Protein AF-A0A7K0DTZ4-F1 (afdb_monomer_lite)

Sequence (165 aa):
MFANRARGAVLAMAVVAGALAGTTAVQAGNTVGRADPVAALPAASGTYDHRWQGHDRAMSLYYDGLGTITLYDGAVDSEQWNLTWVRDDDTSVLITLRDRTAITGNGLGGALGTGTYWRAGLVTAPDNQVTVLHFTRGTQAMSDPDAGYFWCAPDTYGNSALCGA

Foldseek 3Di:
DDDDDDDDDDDDDDDDDDDDDDDDDPDPDPPPDDPDDDFFWAFDDDDDQFWKAFDQKTKGHHPVQKIKIKGDDPDWWIWIFIWGWDDPDPFKIKIFTADTPDITDCHPVPPDDGGDIWIWGWTQDPQPRWIWIFTADDPDDNRDLPGGAIIDRCVPGRDDCRRPD

Structure (mmCIF, N/CA/C/O backbone):
data_AF-A0A7K0DTZ4-F1
#
_entry.id   AF-A0A7K0DTZ4-F1
#
loop_
_atom_site.group_PDB
_atom_site.id
_atom_site.type_symbol
_atom_site.label_atom_id
_atom_site.label_alt_id
_atom_site.label_comp_id
_atom_site.label_asym_id
_atom_site.label_entity_id
_atom_site.label_seq_id
_atom_site.pdbx_PDB_ins_code
_atom_site.Cartn_x
_atom_site.Cartn_y
_atom_site.Cartn_z
_atom_site.occupancy
_atom_site.B_iso_or_equiv
_atom_site.auth_seq_id
_atom_site.auth_comp_id
_atom_site.auth_asym_id
_atom_site.auth_atom_id
_atom_site.pdbx_PDB_model_num
ATOM 1 N N . MET A 1 1 ? 23.432 31.739 97.004 1.00 40.69 1 MET A N 1
ATOM 2 C CA . MET A 1 1 ? 24.700 32.115 96.343 1.00 40.69 1 MET A CA 1
ATOM 3 C C . MET A 1 1 ? 24.404 33.190 95.306 1.00 40.69 1 MET A C 1
ATOM 5 O O . MET A 1 1 ? 23.582 32.955 94.439 1.00 40.69 1 MET A O 1
ATOM 9 N N . PHE A 1 2 ? 25.010 34.359 95.522 1.00 38.75 2 PHE A N 1
ATOM 10 C CA . PHE A 1 2 ? 25.276 35.513 94.646 1.00 38.75 2 PHE A CA 1
ATOM 11 C C . PHE A 1 2 ? 24.230 36.028 93.636 1.00 38.75 2 PHE A C 1
ATOM 13 O O . PHE A 1 2 ? 23.955 35.437 92.599 1.00 38.75 2 PHE A O 1
ATOM 20 N N . ALA A 1 3 ? 23.765 37.245 93.934 1.00 36.03 3 ALA A N 1
ATOM 21 C CA . ALA A 1 3 ? 23.252 38.242 93.001 1.00 36.03 3 ALA A CA 1
ATOM 22 C C . ALA A 1 3 ? 24.368 38.787 92.085 1.00 36.03 3 ALA A C 1
ATOM 24 O O . ALA A 1 3 ? 25.505 38.871 92.539 1.00 36.03 3 ALA A O 1
ATOM 25 N N . ASN A 1 4 ? 24.044 39.282 90.880 1.00 37.16 4 ASN A N 1
ATOM 26 C CA . ASN A 1 4 ? 24.237 40.707 90.566 1.00 37.16 4 ASN A CA 1
ATOM 27 C C . ASN A 1 4 ? 23.740 41.144 89.179 1.00 37.16 4 ASN A C 1
ATOM 29 O O . ASN A 1 4 ? 23.695 40.388 88.216 1.00 37.16 4 ASN A O 1
ATOM 33 N N . ARG A 1 5 ? 23.377 42.428 89.153 1.00 37.62 5 ARG A N 1
ATOM 34 C CA . ARG A 1 5 ? 22.931 43.275 88.040 1.00 37.62 5 ARG A CA 1
ATOM 35 C C . ARG A 1 5 ? 24.073 43.671 87.087 1.00 37.62 5 ARG A C 1
ATOM 37 O O . ARG A 1 5 ? 25.225 43.637 87.500 1.00 37.62 5 ARG A O 1
ATOM 44 N N . ALA A 1 6 ? 23.674 44.247 85.939 1.00 41.12 6 ALA A N 1
ATOM 45 C CA . ALA A 1 6 ? 24.228 45.431 85.228 1.00 41.12 6 ALA A CA 1
ATOM 46 C C . ALA A 1 6 ? 24.458 45.142 83.728 1.00 41.12 6 ALA A C 1
ATOM 48 O O . ALA A 1 6 ? 25.150 44.198 83.381 1.00 41.12 6 ALA A O 1
ATOM 49 N N . ARG A 1 7 ? 23.695 45.773 82.819 1.00 46.03 7 ARG A N 1
ATOM 50 C CA . ARG A 1 7 ? 23.911 47.098 82.177 1.00 46.03 7 ARG A CA 1
ATOM 51 C C . ARG A 1 7 ? 25.151 47.152 81.274 1.00 46.03 7 ARG A C 1
ATOM 53 O O . ARG A 1 7 ? 26.256 46.980 81.763 1.00 46.03 7 ARG A O 1
ATOM 60 N N . GLY A 1 8 ? 24.957 47.596 80.028 1.00 34.28 8 GLY A N 1
ATOM 61 C CA . GLY A 1 8 ? 26.005 48.286 79.265 1.00 34.28 8 GLY A CA 1
ATOM 62 C C . GLY A 1 8 ? 25.992 48.009 77.765 1.00 34.28 8 GLY A C 1
ATOM 63 O O . GLY A 1 8 ? 26.481 46.979 77.328 1.00 34.28 8 GLY A O 1
ATOM 64 N N . ALA A 1 9 ? 25.453 48.951 76.992 1.00 49.41 9 ALA A N 1
ATOM 65 C CA . ALA A 1 9 ? 25.550 49.026 75.535 1.00 49.41 9 ALA A CA 1
ATOM 66 C C . ALA A 1 9 ? 26.876 49.674 75.107 1.00 49.41 9 ALA A C 1
ATOM 68 O O . ALA A 1 9 ? 27.257 50.650 75.747 1.00 49.41 9 ALA A O 1
ATOM 69 N N . VAL A 1 10 ? 27.505 49.233 74.006 1.00 40.41 10 VAL A N 1
ATOM 70 C CA . VAL A 1 10 ? 28.543 49.999 73.278 1.00 40.41 10 VAL A CA 1
ATOM 71 C C . VAL A 1 10 ? 28.575 49.626 71.778 1.00 40.41 10 VAL A C 1
ATOM 73 O O . VAL A 1 10 ? 28.886 48.500 71.415 1.00 40.41 10 VAL A O 1
ATOM 76 N N . LEU A 1 11 ? 28.216 50.623 70.960 1.00 37.56 11 LEU A N 1
ATOM 77 C CA . LEU A 1 11 ? 28.778 51.117 69.685 1.00 37.56 11 LEU A CA 1
ATOM 78 C C . LEU A 1 11 ? 29.249 50.194 68.528 1.00 37.56 11 LEU A C 1
ATOM 80 O O . LEU A 1 11 ? 30.196 49.426 68.623 1.00 37.56 11 LEU A O 1
ATOM 84 N N . ALA A 1 12 ? 28.606 50.477 67.386 1.00 41.19 12 ALA A N 1
ATOM 85 C CA . ALA A 1 12 ? 29.017 50.522 65.975 1.00 41.19 12 ALA A CA 1
ATOM 86 C C . ALA A 1 12 ? 30.492 50.318 65.569 1.00 41.19 12 ALA A C 1
ATOM 88 O O . ALA A 1 12 ? 31.375 50.963 66.120 1.00 41.19 12 ALA A O 1
ATOM 89 N N . MET A 1 13 ? 30.695 49.643 64.425 1.00 39.03 13 MET A N 1
ATOM 90 C CA . MET A 1 13 ? 31.580 50.110 63.342 1.00 39.03 13 MET A CA 1
ATOM 91 C C . MET A 1 13 ? 31.112 49.581 61.974 1.00 39.03 13 MET A C 1
ATOM 93 O O . MET A 1 13 ? 30.783 48.408 61.820 1.00 39.03 13 MET A O 1
ATOM 97 N N . ALA A 1 14 ? 31.076 50.485 60.993 1.00 43.66 14 ALA A N 1
ATOM 98 C CA . ALA A 1 14 ? 30.811 50.217 59.586 1.00 43.66 14 ALA A CA 1
ATOM 99 C C . ALA A 1 14 ? 32.065 49.664 58.892 1.00 43.66 14 ALA A C 1
ATOM 101 O O . ALA A 1 14 ? 33.170 50.138 59.155 1.00 43.66 14 ALA A O 1
ATOM 102 N N . VAL A 1 15 ? 31.889 48.726 57.956 1.00 47.94 15 VAL A N 1
ATOM 103 C CA . VAL A 1 15 ? 32.939 48.329 57.008 1.00 47.94 15 VAL A CA 1
ATOM 104 C C . VAL A 1 15 ? 32.390 48.443 55.590 1.00 47.94 15 VAL A C 1
ATOM 106 O O . VAL A 1 15 ? 31.381 47.839 55.236 1.00 47.94 15 VAL A O 1
ATOM 109 N N . VAL A 1 16 ? 33.070 49.278 54.808 1.00 47.50 16 VAL A N 1
ATOM 110 C CA . VAL A 1 16 ? 32.872 49.525 53.379 1.00 47.50 16 VAL A CA 1
ATOM 111 C C . VAL A 1 16 ? 33.302 48.276 52.606 1.00 47.50 16 VAL A C 1
ATOM 113 O O . VAL A 1 16 ? 34.455 47.866 52.714 1.00 47.50 16 VAL A O 1
ATOM 116 N N . ALA A 1 17 ? 32.406 47.679 51.818 1.00 45.19 17 ALA A N 1
ATOM 117 C CA . ALA A 1 17 ? 32.744 46.597 50.893 1.00 45.19 17 ALA A CA 1
ATOM 118 C C . ALA A 1 17 ? 32.696 47.122 49.451 1.00 45.19 17 ALA A C 1
ATOM 120 O O . ALA A 1 17 ? 31.656 47.573 48.973 1.00 45.19 17 ALA A O 1
ATOM 121 N N . GLY A 1 18 ? 33.861 47.112 48.799 1.00 39.53 18 GLY A N 1
ATOM 122 C CA . GLY A 1 18 ? 34.080 47.596 47.440 1.00 39.53 18 GLY A CA 1
ATOM 123 C C . GLY A 1 18 ? 33.410 46.737 46.367 1.00 39.53 18 GLY A C 1
ATOM 124 O O . GLY A 1 18 ? 33.276 45.522 46.498 1.00 39.53 18 GLY A O 1
ATOM 125 N N . ALA A 1 19 ? 33.006 47.401 45.286 1.00 43.97 19 ALA A N 1
ATOM 126 C CA . ALA A 1 19 ? 32.429 46.788 44.100 1.00 43.97 19 ALA A CA 1
ATOM 127 C C . ALA A 1 19 ? 33.497 46.017 43.303 1.00 43.97 19 ALA A C 1
ATOM 129 O O . ALA A 1 19 ? 34.478 46.600 42.843 1.00 43.97 19 ALA A O 1
ATOM 130 N N . LEU A 1 20 ? 33.282 44.714 43.106 1.00 49.22 20 LEU A N 1
ATOM 131 C CA . LEU A 1 20 ? 34.001 43.907 42.121 1.00 49.22 20 LEU A CA 1
ATOM 132 C C . LEU A 1 20 ? 33.185 43.893 40.825 1.00 49.22 20 LEU A C 1
ATOM 134 O O . LEU A 1 20 ? 32.103 43.312 40.764 1.00 49.22 20 LEU A O 1
ATOM 138 N N . ALA A 1 21 ? 33.705 44.554 39.792 1.00 49.44 21 ALA A N 1
ATOM 139 C CA . ALA A 1 21 ? 33.185 44.472 38.434 1.00 49.44 21 ALA A CA 1
ATOM 140 C C . ALA A 1 21 ? 33.504 43.082 37.856 1.00 49.44 21 ALA A C 1
ATOM 142 O O . ALA A 1 21 ? 34.648 42.794 37.509 1.00 49.44 21 ALA A O 1
ATOM 143 N N . GLY A 1 22 ? 32.496 42.211 37.784 1.00 45.03 22 GLY A N 1
ATOM 144 C CA . GLY A 1 22 ? 32.579 40.930 37.087 1.00 45.03 22 GLY A CA 1
ATOM 145 C C . GLY A 1 22 ? 32.228 41.103 35.612 1.00 45.03 22 GLY A C 1
ATOM 146 O O . GLY A 1 22 ? 31.088 41.411 35.274 1.00 45.03 22 GLY A O 1
ATOM 147 N N . THR A 1 23 ? 33.200 40.904 34.728 1.00 47.44 23 THR A N 1
ATOM 148 C CA . THR A 1 23 ? 32.989 40.752 33.287 1.00 47.44 23 THR A CA 1
ATOM 149 C C . THR A 1 23 ? 32.299 39.416 33.013 1.00 47.44 23 THR A C 1
ATOM 151 O O . THR A 1 23 ? 32.893 38.350 33.162 1.00 47.44 23 THR A O 1
ATOM 154 N N . THR A 1 24 ? 31.033 39.444 32.601 1.00 51.34 24 THR A N 1
ATOM 155 C CA . THR A 1 24 ? 30.340 38.248 32.108 1.00 51.34 24 THR A CA 1
ATOM 156 C C . THR A 1 24 ? 30.826 37.935 30.696 1.00 51.34 24 THR A C 1
ATOM 158 O O . THR A 1 24 ? 30.446 38.606 29.737 1.00 51.34 24 THR A O 1
ATOM 161 N N . ALA A 1 25 ? 31.678 36.919 30.563 1.00 52.31 25 ALA A N 1
ATOM 162 C CA . ALA A 1 25 ? 31.960 36.300 29.278 1.00 52.31 25 ALA A CA 1
ATOM 163 C C . ALA A 1 25 ? 30.672 35.636 28.762 1.00 52.31 25 ALA A C 1
ATOM 165 O O . ALA A 1 25 ? 30.150 34.710 29.383 1.00 52.31 25 ALA A O 1
ATOM 166 N N . VAL A 1 26 ? 30.136 36.131 27.645 1.00 50.62 26 VAL A N 1
ATOM 167 C CA . VAL A 1 26 ? 29.011 35.498 26.950 1.00 50.62 26 VAL A CA 1
ATOM 168 C C . VAL A 1 26 ? 29.555 34.254 26.261 1.00 50.62 26 VAL A C 1
ATOM 170 O O . VAL A 1 26 ? 30.206 34.327 25.221 1.00 50.62 26 VAL A O 1
ATOM 173 N N . GLN A 1 27 ? 29.330 33.101 26.879 1.00 50.84 27 GLN A N 1
ATOM 174 C CA . GLN A 1 27 ? 29.634 31.812 26.286 1.00 50.84 27 GLN A CA 1
ATOM 175 C C . GLN A 1 27 ? 28.589 31.550 25.195 1.00 50.84 27 GLN A C 1
ATOM 177 O O . GLN A 1 27 ? 27.437 31.234 25.489 1.00 50.84 27 GLN A O 1
ATOM 182 N N . ALA A 1 28 ? 28.977 31.747 23.933 1.00 52.72 28 ALA A N 1
ATOM 183 C CA . ALA A 1 28 ? 28.177 31.361 22.779 1.00 52.72 28 ALA A CA 1
ATOM 184 C C . ALA A 1 28 ? 28.016 29.835 22.798 1.00 52.72 28 ALA A C 1
ATOM 186 O O . ALA A 1 28 ? 28.920 29.086 22.427 1.00 52.72 28 ALA A O 1
ATOM 187 N N . GLY A 1 29 ? 26.887 29.369 23.326 1.00 48.66 29 GLY A N 1
ATOM 188 C CA . GLY A 1 29 ? 26.517 27.968 23.273 1.00 48.66 29 GLY A CA 1
ATOM 189 C C . GLY A 1 29 ? 26.211 27.596 21.831 1.00 48.66 29 GLY A C 1
ATOM 190 O O . GLY A 1 29 ? 25.200 28.031 21.288 1.00 48.66 29 GLY A O 1
ATOM 191 N N . ASN A 1 30 ? 27.058 26.767 21.222 1.00 50.09 30 ASN A N 1
ATOM 192 C CA . ASN A 1 30 ? 26.669 25.972 20.062 1.00 50.09 30 ASN A CA 1
ATOM 193 C C . ASN A 1 30 ? 25.599 24.970 20.518 1.00 50.09 30 ASN A C 1
ATOM 195 O O . ASN A 1 30 ? 25.893 23.815 20.825 1.00 50.09 30 ASN A O 1
ATOM 199 N N . THR A 1 31 ? 24.348 25.418 20.602 1.00 47.66 31 THR A N 1
ATOM 200 C CA . THR A 1 31 ? 23.203 24.518 20.678 1.00 47.66 31 THR A CA 1
ATOM 201 C C . THR A 1 31 ? 23.090 23.829 19.327 1.00 47.66 31 THR A C 1
ATOM 203 O O . THR A 1 31 ? 22.533 24.379 18.378 1.00 47.66 31 THR A O 1
ATOM 206 N N . VAL A 1 32 ? 23.653 22.626 19.227 1.00 51.66 32 VAL A N 1
ATOM 207 C CA . VAL A 1 32 ? 23.247 21.667 18.201 1.00 51.66 32 VAL A CA 1
ATOM 208 C C . VAL A 1 32 ? 21.765 21.417 18.460 1.00 51.66 32 VAL A C 1
ATOM 210 O O . VAL A 1 32 ? 21.409 20.818 19.475 1.00 51.66 32 VAL A O 1
ATOM 213 N N . GLY A 1 33 ? 20.901 21.974 17.612 1.00 44.59 33 GLY A N 1
ATOM 214 C CA . GLY A 1 33 ? 19.467 21.739 17.690 1.00 44.59 33 GLY A CA 1
ATOM 215 C C . GLY A 1 33 ? 19.226 20.238 17.610 1.00 44.59 33 GLY A C 1
ATOM 216 O O . GLY A 1 33 ? 19.567 19.604 16.613 1.00 44.59 33 GLY A O 1
ATOM 2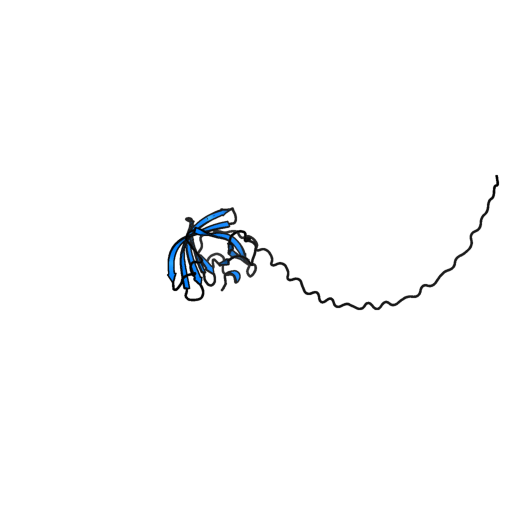17 N N . ARG A 1 34 ? 18.688 19.658 18.684 1.00 48.00 34 ARG A N 1
ATOM 218 C CA . ARG A 1 34 ? 18.088 18.328 18.630 1.00 48.00 34 ARG A CA 1
ATOM 219 C C . ARG A 1 34 ? 17.009 18.421 17.555 1.00 48.00 34 ARG A C 1
ATOM 221 O O . ARG A 1 34 ? 16.130 19.264 17.693 1.00 48.00 34 ARG A O 1
ATOM 228 N N . ALA A 1 35 ? 17.118 17.630 16.488 1.00 50.66 35 ALA A N 1
ATOM 229 C CA . ALA A 1 35 ? 16.036 17.517 15.520 1.00 50.66 35 ALA A CA 1
ATOM 230 C C . ALA A 1 35 ? 14.746 17.234 16.298 1.00 50.66 35 ALA A C 1
ATOM 232 O O . ALA A 1 35 ? 14.744 16.361 17.177 1.00 50.66 35 ALA A O 1
ATOM 233 N N . ASP A 1 36 ? 13.703 18.024 16.044 1.00 53.34 36 ASP A N 1
ATOM 234 C CA . ASP A 1 36 ? 12.399 17.779 16.643 1.00 53.34 36 ASP A CA 1
ATOM 235 C C . ASP A 1 36 ? 12.008 16.324 16.349 1.00 53.34 36 ASP A C 1
ATOM 237 O O . ASP A 1 36 ? 12.273 15.834 15.245 1.00 53.34 36 ASP A O 1
ATOM 241 N N . PRO A 1 37 ? 11.444 15.589 17.324 1.00 57.72 37 PRO A N 1
ATOM 242 C CA . PRO A 1 37 ? 10.919 14.264 17.039 1.00 57.72 37 PRO A CA 1
ATOM 243 C C . PRO A 1 37 ? 9.934 14.391 15.875 1.00 57.72 37 PRO A C 1
ATOM 245 O O . PRO A 1 37 ? 9.063 15.263 15.913 1.00 57.72 37 PRO A O 1
ATOM 248 N N . VAL A 1 38 ? 10.094 13.560 14.838 1.00 63.97 38 VAL A N 1
ATOM 249 C CA . VAL A 1 38 ? 9.168 13.557 13.702 1.00 63.97 38 VAL A CA 1
ATOM 250 C C . VAL A 1 38 ? 7.766 13.376 14.275 1.00 63.97 38 VAL A C 1
ATOM 252 O O . VAL A 1 38 ? 7.514 12.439 15.036 1.00 63.97 38 VAL A O 1
ATOM 255 N N . ALA A 1 39 ? 6.888 14.346 14.018 1.00 79.06 39 ALA A N 1
ATOM 256 C CA . ALA A 1 39 ? 5.557 14.335 14.597 1.00 79.06 39 ALA A CA 1
ATOM 257 C C . ALA A 1 39 ? 4.824 13.064 14.150 1.00 79.06 39 ALA A C 1
ATOM 259 O O . ALA A 1 39 ? 4.839 12.716 12.969 1.00 79.06 39 ALA A O 1
ATOM 260 N N . ALA A 1 40 ? 4.192 12.379 15.104 1.00 87.94 40 ALA A N 1
ATOM 261 C CA . ALA A 1 40 ? 3.374 11.210 14.818 1.00 87.94 40 ALA A CA 1
ATOM 262 C C . ALA A 1 40 ? 2.288 11.563 13.790 1.00 87.94 40 ALA A C 1
ATOM 264 O O . ALA A 1 40 ? 1.653 12.618 13.891 1.00 87.94 40 ALA A O 1
ATOM 265 N N . LEU A 1 41 ? 2.062 10.675 12.823 1.00 91.56 41 LEU A N 1
ATOM 266 C CA . LEU A 1 41 ? 1.046 10.864 11.796 1.00 91.56 41 LEU A CA 1
ATOM 267 C C . LEU A 1 41 ? -0.355 10.841 12.427 1.00 91.56 41 LEU A C 1
ATOM 269 O O . LEU A 1 41 ? -0.707 9.856 13.089 1.00 91.56 41 LEU A O 1
ATOM 273 N N . PRO A 1 42 ? -1.174 11.890 12.231 1.00 93.94 42 PRO A N 1
ATOM 274 C CA . PRO A 1 42 ? -2.556 11.885 12.687 1.00 93.94 42 PRO A CA 1
ATOM 275 C C . PRO A 1 42 ? -3.367 10.818 11.950 1.00 93.94 42 PRO A C 1
ATOM 277 O O . PRO A 1 42 ? -3.211 10.639 10.743 1.00 93.94 42 PRO A O 1
ATOM 280 N N . ALA A 1 43 ? -4.276 10.145 12.655 1.00 94.44 43 ALA A N 1
ATOM 281 C CA . ALA A 1 43 ? -5.247 9.266 12.012 1.00 94.44 43 ALA A CA 1
ATOM 282 C C . ALA A 1 43 ? -6.223 10.082 11.147 1.00 94.44 43 ALA A C 1
ATOM 284 O O . ALA A 1 43 ? -6.626 11.185 11.526 1.00 94.44 43 ALA A O 1
ATOM 285 N N . ALA A 1 44 ? -6.636 9.511 10.019 1.00 94.62 44 ALA A N 1
ATOM 286 C CA . ALA A 1 44 ? -7.650 10.071 9.135 1.00 94.62 44 ALA A CA 1
ATOM 287 C C . ALA A 1 44 ? -8.882 9.156 9.067 1.00 94.62 44 ALA A C 1
ATOM 289 O O . ALA A 1 44 ? -8.828 7.971 9.399 1.00 94.62 44 ALA A O 1
ATOM 290 N N . SER A 1 45 ? -10.010 9.715 8.634 1.00 92.88 45 SER A N 1
ATOM 291 C CA . SER A 1 45 ? -11.246 8.975 8.382 1.00 92.88 45 SER A CA 1
ATOM 292 C C . SER A 1 45 ? -11.512 8.868 6.883 1.00 92.88 45 SER A C 1
ATOM 294 O O . SER A 1 45 ? -11.066 9.695 6.093 1.00 92.88 45 SER A O 1
ATOM 296 N N . GLY A 1 46 ? -12.245 7.832 6.484 1.00 94.25 46 GLY A N 1
ATOM 297 C CA . GLY A 1 46 ? -12.572 7.594 5.085 1.00 94.25 46 GLY A CA 1
ATOM 298 C C . GLY A 1 46 ? -12.882 6.131 4.810 1.00 94.25 46 GLY A C 1
ATOM 299 O O . GLY A 1 46 ? -12.976 5.307 5.727 1.00 94.25 46 GLY A O 1
ATOM 300 N N . THR A 1 47 ? -13.046 5.817 3.531 1.00 95.81 47 THR A N 1
ATOM 301 C CA . THR A 1 47 ? -13.191 4.441 3.053 1.00 95.81 47 THR A CA 1
ATOM 302 C C . THR A 1 47 ? -11.911 3.968 2.366 1.00 95.81 47 THR A C 1
ATOM 304 O O . THR A 1 47 ? -11.045 4.775 2.015 1.00 95.81 47 THR A O 1
ATOM 307 N N . TYR A 1 48 ? -11.776 2.650 2.227 1.00 97.62 48 TYR A N 1
ATOM 308 C CA . TYR A 1 48 ? -10.569 1.991 1.720 1.00 97.62 48 TYR A CA 1
ATOM 309 C C . TYR A 1 48 ? -10.703 1.545 0.262 1.00 97.62 48 TYR A C 1
ATOM 311 O O . TYR A 1 48 ? -9.693 1.314 -0.391 1.00 97.62 48 TYR A O 1
ATOM 319 N N . ASP A 1 49 ? -11.927 1.425 -0.243 1.00 97.75 49 ASP A N 1
ATOM 320 C CA . ASP A 1 49 ? -12.315 0.878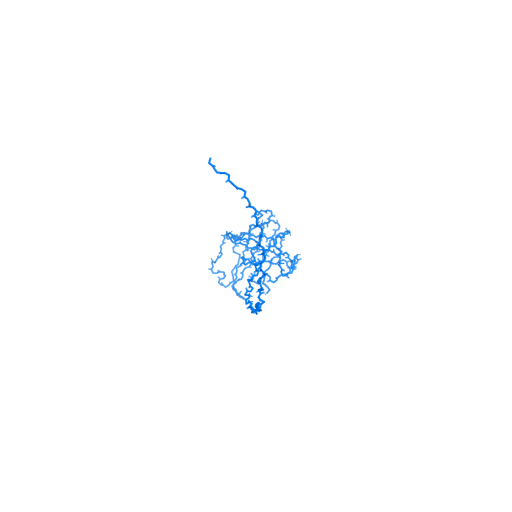 -1.543 1.00 97.75 49 ASP A CA 1
ATOM 321 C C . ASP A 1 49 ? -12.038 1.840 -2.711 1.00 97.75 49 ASP A C 1
ATOM 323 O O . ASP A 1 49 ? -12.938 2.260 -3.434 1.00 97.75 49 ASP A O 1
ATOM 327 N N . HIS A 1 50 ? -10.762 2.185 -2.886 1.00 98.06 50 HIS A N 1
ATOM 328 C CA . HIS A 1 50 ? -10.278 3.112 -3.908 1.00 98.06 50 HIS A CA 1
ATOM 329 C C . HIS A 1 50 ? -9.183 2.492 -4.770 1.00 98.06 50 HIS A C 1
ATOM 331 O O . HIS A 1 50 ? -8.612 1.437 -4.467 1.00 98.06 50 HIS A O 1
ATOM 337 N N . ARG A 1 51 ? -8.834 3.215 -5.836 1.00 98.31 51 ARG A N 1
ATOM 338 C CA . ARG A 1 51 ? -7.543 3.060 -6.496 1.00 98.31 51 ARG A CA 1
ATOM 339 C C . ARG A 1 51 ? -6.478 3.779 -5.675 1.00 98.31 51 ARG A C 1
ATOM 341 O O . ARG A 1 51 ? -6.586 4.970 -5.404 1.00 98.31 51 ARG A O 1
ATOM 348 N N . TRP A 1 52 ? -5.432 3.046 -5.344 1.00 98.38 52 TRP A N 1
ATOM 349 C CA . TRP A 1 52 ? -4.285 3.491 -4.578 1.00 98.38 52 TRP A CA 1
ATOM 350 C C . TRP A 1 52 ? -3.019 3.404 -5.429 1.00 98.38 52 TRP A C 1
ATOM 352 O O . TRP A 1 52 ? -2.840 2.466 -6.208 1.00 98.38 52 TRP A O 1
ATOM 362 N N . GLN A 1 53 ? -2.114 4.361 -5.272 1.00 97.44 53 GLN A N 1
ATOM 363 C CA . GLN A 1 53 ? -0.847 4.397 -5.992 1.00 97.44 53 GLN A CA 1
ATOM 364 C C . GLN A 1 53 ? 0.295 4.914 -5.120 1.00 97.44 53 GLN A C 1
ATOM 366 O O . GLN A 1 53 ? 0.097 5.710 -4.203 1.00 97.44 53 GLN A O 1
ATOM 371 N N . GLY A 1 54 ? 1.498 4.480 -5.452 1.00 95.56 54 GLY A N 1
ATOM 372 C CA . GLY A 1 54 ? 2.762 5.072 -5.045 1.00 95.56 54 GLY A CA 1
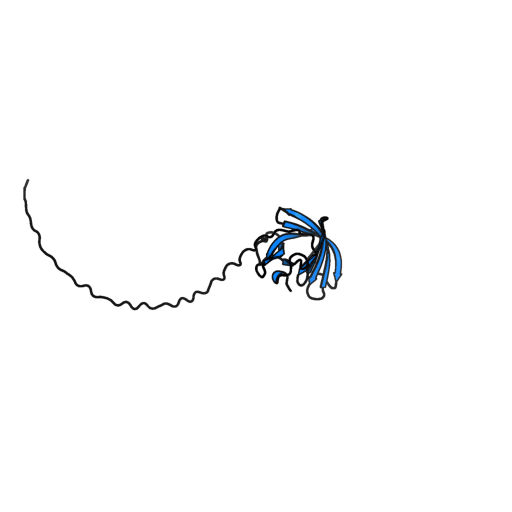ATOM 373 C C . GLY A 1 54 ? 3.792 4.844 -6.148 1.00 95.56 54 GLY A C 1
ATOM 374 O O . GLY A 1 54 ? 3.455 4.238 -7.161 1.00 95.56 54 GLY A O 1
ATOM 375 N N . HIS A 1 55 ? 5.025 5.300 -5.944 1.00 91.06 55 HIS A N 1
ATOM 376 C CA . HIS A 1 55 ? 6.080 5.309 -6.970 1.00 91.06 55 HIS A CA 1
ATOM 377 C C . HIS A 1 55 ? 6.144 4.019 -7.813 1.00 91.06 55 HIS A C 1
ATOM 379 O O . HIS A 1 55 ? 5.768 4.010 -8.980 1.00 91.06 55 HIS A O 1
ATOM 385 N N . ASP A 1 56 ? 6.493 2.905 -7.166 1.00 93.50 56 ASP A N 1
ATOM 386 C CA . ASP A 1 56 ? 6.671 1.584 -7.785 1.00 93.50 56 ASP A CA 1
ATOM 387 C C . ASP A 1 56 ? 5.548 0.616 -7.399 1.00 93.50 56 ASP A C 1
ATOM 389 O O . ASP A 1 56 ? 5.759 -0.579 -7.163 1.00 93.50 56 ASP A O 1
ATOM 393 N N . ARG A 1 57 ? 4.327 1.134 -7.224 1.00 95.69 57 ARG A N 1
ATOM 394 C CA . ARG A 1 57 ? 3.216 0.318 -6.727 1.00 95.69 57 ARG A CA 1
ATOM 395 C C . ARG A 1 57 ? 1.845 0.875 -7.073 1.00 95.69 57 ARG A C 1
ATOM 397 O O . ARG A 1 57 ? 1.577 2.065 -6.951 1.00 95.69 57 ARG A O 1
ATOM 404 N N . ALA A 1 58 ? 0.931 -0.016 -7.421 1.00 97.56 58 ALA A N 1
ATOM 405 C CA . ALA A 1 58 ? -0.469 0.315 -7.646 1.00 97.56 58 ALA A CA 1
ATOM 406 C C . ALA A 1 58 ? -1.363 -0.734 -6.995 1.00 97.56 58 ALA A C 1
ATOM 408 O O . ALA A 1 58 ? -1.029 -1.914 -6.969 1.00 97.56 58 ALA A O 1
ATOM 409 N N . MET A 1 59 ? -2.504 -0.315 -6.468 1.00 98.62 59 MET A N 1
ATOM 410 C CA . MET A 1 59 ? -3.473 -1.199 -5.839 1.00 98.62 59 MET A CA 1
ATOM 411 C C . MET A 1 59 ? -4.886 -0.712 -6.137 1.00 98.62 59 MET A C 1
ATOM 413 O O . MET A 1 59 ? -5.134 0.477 -6.297 1.00 98.62 59 MET A O 1
ATOM 417 N N . SER A 1 60 ? -5.833 -1.629 -6.232 1.00 98.62 60 SER A N 1
ATOM 418 C CA . SER A 1 60 ? -7.258 -1.315 -6.228 1.00 98.62 60 SER A CA 1
ATOM 419 C C . SER A 1 60 ? -7.925 -2.175 -5.176 1.00 98.62 60 SER A C 1
ATOM 421 O O . SER A 1 60 ? -7.768 -3.394 -5.198 1.00 98.62 60 SER A O 1
ATOM 423 N N . LEU A 1 61 ? -8.637 -1.536 -4.255 1.00 98.62 61 LEU A N 1
ATOM 424 C CA . LEU A 1 61 ? -9.476 -2.204 -3.271 1.00 98.62 61 LEU A CA 1
ATOM 425 C C . LEU A 1 61 ? -10.933 -2.004 -3.677 1.00 98.62 61 LEU A C 1
ATOM 427 O O . LEU A 1 61 ? -11.336 -0.898 -4.025 1.00 98.62 61 LEU A O 1
ATOM 431 N N . TYR A 1 62 ? -11.714 -3.072 -3.636 1.00 98.50 62 TYR A N 1
ATOM 432 C CA . TYR A 1 62 ? -13.127 -3.062 -3.990 1.00 98.50 62 TYR A CA 1
ATOM 433 C C . TYR A 1 62 ? -13.986 -3.237 -2.740 1.00 98.50 62 TYR A C 1
ATOM 435 O O . TYR A 1 62 ? -13.567 -3.875 -1.773 1.00 98.50 62 TYR A O 1
ATOM 443 N N . TYR A 1 63 ? -15.198 -2.678 -2.755 1.00 97.12 63 TYR A N 1
ATOM 444 C CA . TYR A 1 63 ? -16.104 -2.654 -1.599 1.00 97.12 63 TYR A CA 1
ATOM 445 C C . TYR A 1 63 ? -16.474 -4.048 -1.059 1.00 97.12 63 TYR A C 1
ATOM 447 O O . TYR A 1 63 ? -16.886 -4.179 0.091 1.00 97.12 63 TYR A O 1
ATOM 455 N N . ASP A 1 64 ? -16.355 -5.086 -1.886 1.00 97.75 64 ASP A N 1
ATOM 456 C CA . ASP A 1 64 ? -16.672 -6.477 -1.561 1.00 97.75 64 ASP A CA 1
ATOM 457 C C . ASP A 1 64 ? -15.551 -7.199 -0.790 1.00 97.75 64 ASP A C 1
ATOM 459 O O . ASP A 1 64 ? -15.672 -8.386 -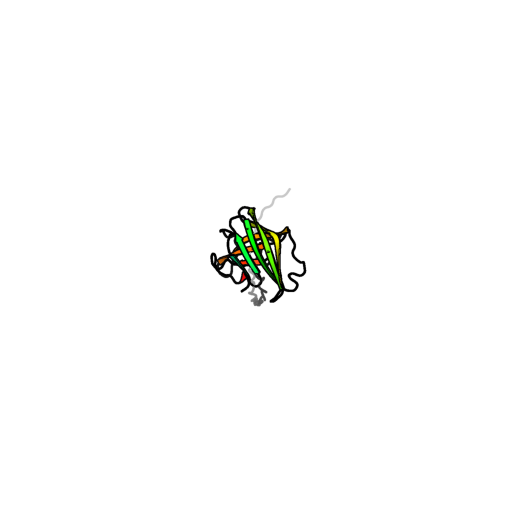0.483 1.00 97.75 64 ASP A O 1
ATOM 463 N N . GLY A 1 65 ? -14.468 -6.493 -0.452 1.00 98.19 65 GLY A N 1
ATOM 464 C CA . GLY A 1 65 ? -13.318 -7.055 0.252 1.00 98.19 65 GLY A CA 1
ATOM 465 C C . GLY A 1 65 ? -12.299 -7.723 -0.672 1.00 98.19 65 GLY A C 1
ATOM 466 O O . GLY A 1 65 ? -11.376 -8.379 -0.185 1.00 98.19 65 GLY A O 1
ATOM 467 N N . LEU A 1 66 ? -12.434 -7.581 -1.992 1.00 98.75 66 LEU A N 1
ATOM 468 C CA . LEU A 1 66 ? -11.447 -8.038 -2.969 1.00 98.75 66 LEU A CA 1
ATOM 469 C C . LEU A 1 66 ? -10.553 -6.886 -3.431 1.00 98.75 66 LEU A C 1
ATOM 471 O O . LEU A 1 66 ? -10.805 -5.710 -3.161 1.00 98.75 66 LEU A O 1
ATOM 475 N N . GLY A 1 67 ? -9.484 -7.219 -4.144 1.00 98.62 67 GLY A N 1
ATOM 476 C CA . GLY A 1 67 ? -8.637 -6.220 -4.771 1.00 98.62 67 GLY A CA 1
ATOM 477 C C . GLY A 1 67 ? -7.534 -6.816 -5.625 1.00 98.62 67 GLY A C 1
ATOM 478 O O . GLY A 1 67 ? -7.351 -8.033 -5.693 1.00 98.62 67 GLY A O 1
ATOM 479 N N . THR A 1 68 ? -6.766 -5.926 -6.239 1.00 98.75 68 THR A N 1
ATOM 480 C CA . THR A 1 68 ? -5.537 -6.256 -6.964 1.00 98.75 68 THR A CA 1
ATOM 481 C C . THR A 1 68 ? -4.410 -5.351 -6.503 1.00 98.75 68 THR A C 1
ATOM 483 O O . THR A 1 68 ? -4.641 -4.204 -6.127 1.00 98.75 68 THR A O 1
ATOM 486 N N . ILE A 1 69 ? -3.181 -5.850 -6.541 1.00 98.69 69 ILE A N 1
ATOM 487 C CA . ILE A 1 69 ? -1.977 -5.070 -6.261 1.00 98.69 69 ILE A CA 1
ATOM 488 C C . ILE A 1 69 ? -0.901 -5.432 -7.271 1.00 98.69 69 ILE A C 1
ATOM 490 O O . ILE A 1 69 ? -0.733 -6.592 -7.634 1.00 98.69 69 ILE A O 1
ATOM 494 N N . THR A 1 70 ? -0.198 -4.421 -7.754 1.00 98.12 70 THR A N 1
ATOM 495 C CA . THR A 1 70 ? 0.988 -4.552 -8.592 1.00 98.12 70 THR A CA 1
ATOM 496 C C . THR A 1 70 ? 2.133 -3.867 -7.874 1.00 98.12 70 THR A C 1
ATOM 498 O O . THR A 1 70 ? 2.006 -2.714 -7.459 1.00 98.12 70 THR A O 1
ATOM 501 N N . LEU A 1 71 ? 3.228 -4.590 -7.708 1.00 97.25 71 LEU A N 1
ATOM 502 C CA . LEU A 1 71 ? 4.435 -4.131 -7.038 1.00 97.25 71 LEU A CA 1
ATOM 503 C C . LEU A 1 71 ? 5.594 -4.284 -8.010 1.00 97.25 71 LEU A C 1
ATOM 505 O O . LEU A 1 71 ? 5.711 -5.328 -8.654 1.00 97.25 71 LEU A O 1
ATOM 509 N N . TYR A 1 72 ? 6.423 -3.255 -8.103 1.00 95.81 72 TYR A N 1
ATOM 510 C CA . TYR A 1 72 ? 7.594 -3.233 -8.965 1.00 95.81 72 TYR A CA 1
ATOM 511 C C . TYR A 1 72 ? 8.869 -3.287 -8.116 1.00 95.81 72 TYR A C 1
ATOM 513 O O . TYR A 1 72 ? 8.899 -2.788 -6.989 1.00 95.81 72 TYR A O 1
ATOM 521 N N . ASP A 1 73 ? 9.905 -3.914 -8.663 1.00 91.94 73 ASP A N 1
ATOM 522 C CA . ASP A 1 73 ? 11.283 -3.825 -8.189 1.00 91.94 73 ASP A CA 1
ATOM 523 C C . ASP A 1 73 ? 12.116 -3.161 -9.292 1.00 91.94 73 ASP A C 1
ATOM 525 O O . ASP A 1 73 ? 12.413 -3.740 -10.345 1.00 91.94 73 ASP A O 1
ATOM 529 N N . GLY A 1 74 ? 12.396 -1.875 -9.088 1.00 87.44 74 GLY A N 1
ATOM 530 C CA . GLY A 1 74 ? 12.946 -1.012 -10.122 1.00 87.44 74 GLY A CA 1
ATOM 531 C C . GLY A 1 74 ? 12.026 -0.890 -11.343 1.00 87.44 74 GLY A C 1
ATOM 532 O O . GLY A 1 74 ? 10.808 -1.014 -11.267 1.00 87.44 74 GLY A O 1
ATOM 533 N N . ALA A 1 75 ? 12.623 -0.626 -12.506 1.00 85.81 75 ALA A N 1
ATOM 534 C CA . ALA A 1 75 ? 11.876 -0.251 -13.709 1.00 85.81 75 ALA A CA 1
ATOM 535 C C . ALA A 1 75 ? 11.334 -1.432 -14.541 1.00 85.81 75 ALA A C 1
ATOM 537 O O . ALA A 1 75 ? 10.660 -1.201 -15.545 1.00 85.81 75 ALA A O 1
ATOM 538 N N . VAL A 1 76 ? 11.684 -2.678 -14.206 1.00 89.12 76 VAL A N 1
ATOM 539 C CA . VAL A 1 76 ? 11.472 -3.835 -15.100 1.00 89.12 76 VAL A CA 1
ATOM 540 C C . VAL A 1 76 ? 10.748 -4.978 -14.408 1.00 89.12 76 VAL A C 1
ATOM 542 O O . VAL A 1 76 ? 9.817 -5.545 -14.984 1.00 89.12 76 VAL A O 1
ATOM 545 N N . ASP A 1 77 ? 11.169 -5.329 -13.197 1.00 96.94 77 ASP A N 1
ATOM 546 C CA . ASP A 1 77 ? 10.651 -6.501 -12.512 1.00 96.94 77 ASP A CA 1
ATOM 547 C C . ASP A 1 77 ? 9.358 -6.149 -11.776 1.00 96.94 77 ASP A C 1
ATOM 549 O O . ASP A 1 77 ? 9.238 -5.093 -11.155 1.00 96.94 77 ASP A O 1
ATOM 553 N N . SER A 1 78 ? 8.347 -7.011 -11.872 1.00 97.31 78 SER A N 1
ATOM 554 C CA . SER A 1 78 ? 7.076 -6.772 -11.189 1.00 97.31 78 SER A CA 1
ATOM 555 C C . SER A 1 78 ? 6.307 -8.042 -10.895 1.00 97.31 78 SER A C 1
ATOM 557 O O . SER A 1 78 ? 6.467 -9.072 -11.554 1.00 97.31 78 SER A O 1
ATOM 559 N N . GLU A 1 79 ? 5.422 -7.950 -9.911 1.00 98.44 79 GLU A N 1
ATOM 560 C CA . GLU A 1 79 ? 4.419 -8.967 -9.645 1.00 98.44 79 GLU A CA 1
ATOM 561 C C . GLU A 1 79 ? 3.043 -8.333 -9.501 1.00 98.44 79 GLU A C 1
ATOM 563 O O . GLU A 1 79 ? 2.878 -7.307 -8.836 1.00 98.44 79 GLU A O 1
ATOM 568 N N . GLN A 1 80 ? 2.047 -8.991 -10.087 1.00 98.56 80 GLN A N 1
ATOM 569 C CA . GLN A 1 80 ? 0.644 -8.677 -9.873 1.00 98.56 80 GLN A CA 1
ATOM 570 C C . GLN A 1 80 ? -0.015 -9.788 -9.069 1.00 98.56 80 GLN A C 1
ATOM 572 O O . GLN A 1 80 ? 0.208 -10.975 -9.318 1.00 98.56 80 GLN A O 1
ATOM 577 N N . TRP A 1 81 ? -0.846 -9.388 -8.117 1.00 98.81 81 TRP A N 1
ATOM 578 C CA . TRP A 1 81 ? -1.542 -10.280 -7.212 1.00 98.81 81 TRP A CA 1
ATOM 579 C C . TRP A 1 81 ? -3.008 -9.890 -7.087 1.00 98.81 81 TRP A C 1
ATOM 581 O O . TRP A 1 81 ? -3.342 -8.707 -6.990 1.00 98.81 81 TRP A O 1
ATOM 591 N N . ASN A 1 82 ? -3.864 -10.899 -6.991 1.00 98.75 82 ASN A N 1
ATOM 592 C CA . ASN A 1 82 ? -5.157 -10.755 -6.346 1.00 98.75 82 ASN A CA 1
ATOM 593 C C . ASN A 1 82 ? -4.958 -10.726 -4.829 1.00 98.75 82 ASN A C 1
ATOM 595 O O . ASN A 1 82 ? -4.079 -11.397 -4.274 1.00 98.75 82 ASN A O 1
ATOM 599 N N . LEU A 1 83 ? -5.799 -9.963 -4.144 1.00 98.75 83 LEU A N 1
ATOM 600 C CA . LEU A 1 83 ? -5.786 -9.852 -2.693 1.00 98.75 83 LEU A CA 1
ATOM 601 C C . LEU A 1 83 ? -7.202 -9.859 -2.127 1.00 98.75 83 LEU A C 1
ATOM 603 O O . LEU A 1 83 ? -8.190 -9.667 -2.837 1.00 98.75 83 LEU A O 1
ATOM 607 N N . THR A 1 84 ? -7.279 -10.047 -0.817 1.00 98.75 84 THR A N 1
ATOM 608 C CA . THR A 1 84 ? -8.474 -9.742 -0.031 1.00 98.75 84 THR A CA 1
ATOM 609 C C . THR A 1 84 ? -8.147 -8.735 1.047 1.00 98.75 84 THR A C 1
ATOM 611 O O . THR A 1 84 ? -7.024 -8.715 1.551 1.00 98.75 84 THR A O 1
ATOM 614 N N . TRP A 1 85 ? -9.136 -7.949 1.441 1.00 98.50 85 TRP A N 1
ATOM 615 C CA . TRP A 1 85 ? -9.022 -7.040 2.560 1.00 98.50 85 TRP A CA 1
ATOM 616 C C . TRP A 1 85 ? -10.270 -7.084 3.434 1.00 98.50 85 TRP A C 1
ATOM 618 O O . TRP A 1 85 ? -11.387 -7.279 2.959 1.00 98.50 85 TRP A O 1
ATOM 628 N N . VAL A 1 86 ? -10.063 -6.933 4.736 1.00 97.75 86 VAL A N 1
ATOM 629 C CA . VAL A 1 86 ? -11.130 -6.899 5.739 1.00 97.75 86 VAL A CA 1
ATOM 630 C C . VAL A 1 86 ? -10.812 -5.828 6.766 1.00 97.75 86 VAL A C 1
ATOM 632 O O . VAL A 1 86 ? -9.647 -5.490 6.966 1.00 97.75 86 VAL A O 1
ATOM 635 N N . ARG A 1 87 ? -11.833 -5.291 7.434 1.00 95.38 87 ARG A N 1
ATOM 636 C CA . ARG A 1 87 ? -11.618 -4.434 8.606 1.00 95.38 87 ARG A CA 1
ATOM 637 C C . ARG A 1 87 ? -10.922 -5.250 9.696 1.00 95.38 87 ARG A C 1
ATOM 639 O O . ARG A 1 87 ? -11.367 -6.352 10.000 1.00 95.38 87 ARG A O 1
ATOM 646 N N . ASP A 1 88 ? -9.841 -4.701 10.237 1.00 92.62 88 ASP A N 1
ATOM 647 C CA . ASP A 1 88 ? -9.119 -5.262 11.386 1.00 92.62 88 ASP A CA 1
ATOM 648 C C . ASP A 1 88 ? -9.653 -4.626 12.677 1.00 92.62 88 ASP A C 1
ATOM 650 O O . ASP A 1 88 ? -10.035 -5.316 13.619 1.00 92.62 88 ASP A O 1
ATOM 654 N N . ASP A 1 89 ? -9.809 -3.298 12.663 1.00 89.75 89 ASP A N 1
ATOM 655 C CA . ASP A 1 89 ? -10.498 -2.533 13.702 1.00 89.75 89 ASP A CA 1
ATOM 656 C C . ASP A 1 89 ? -11.179 -1.265 13.139 1.00 89.75 89 ASP A C 1
ATOM 658 O O . ASP A 1 89 ? -11.391 -1.101 11.927 1.00 89.75 89 ASP A O 1
ATOM 662 N N . ASP A 1 90 ? -11.552 -0.343 14.028 1.00 87.06 90 ASP A N 1
ATOM 663 C CA . ASP A 1 90 ? -12.217 0.916 13.676 1.00 87.06 90 ASP A CA 1
ATOM 664 C C . ASP A 1 90 ? -11.345 1.846 12.818 1.00 87.06 90 ASP A C 1
ATOM 666 O O . ASP A 1 90 ? -11.866 2.717 12.119 1.00 87.06 90 ASP A O 1
ATOM 670 N N . THR A 1 91 ? -10.030 1.637 12.812 1.00 89.69 91 THR A N 1
ATOM 671 C CA . THR A 1 91 ? -9.046 2.530 12.182 1.00 89.69 91 THR A CA 1
ATOM 672 C C . THR A 1 91 ? -8.166 1.849 11.141 1.00 89.69 91 THR A C 1
ATOM 674 O O . THR A 1 91 ? -7.349 2.516 10.510 1.00 89.69 91 THR A O 1
ATOM 677 N N . SER A 1 92 ? -8.327 0.540 10.932 1.00 95.06 92 SER A N 1
ATOM 678 C CA . SER A 1 92 ? -7.448 -0.220 10.049 1.00 95.06 92 SER A CA 1
ATOM 679 C C . SER A 1 92 ? -8.114 -1.406 9.355 1.00 95.06 92 SER A C 1
ATOM 681 O O . SER A 1 92 ? -9.181 -1.896 9.736 1.00 95.06 92 SER A O 1
ATOM 683 N N . VAL A 1 93 ? -7.452 -1.858 8.296 1.00 97.62 93 VAL A N 1
ATOM 684 C CA . VAL A 1 93 ? -7.765 -3.042 7.504 1.00 97.62 93 VAL A CA 1
ATOM 685 C C . VAL A 1 93 ? -6.573 -3.989 7.482 1.00 97.62 93 VAL A C 1
ATOM 687 O O . VAL A 1 93 ? -5.421 -3.564 7.572 1.00 97.62 93 VAL A O 1
ATOM 690 N N . LEU A 1 94 ? -6.852 -5.273 7.301 1.00 97.75 94 LEU A N 1
ATOM 691 C CA . LEU A 1 94 ? -5.858 -6.284 6.985 1.00 97.75 94 LEU A CA 1
ATOM 692 C C . LEU A 1 94 ? -5.939 -6.600 5.494 1.00 97.75 94 LEU A C 1
ATOM 694 O O . LEU A 1 94 ? -6.979 -7.053 5.022 1.00 97.75 94 LEU A O 1
ATOM 698 N N . ILE A 1 95 ? -4.852 -6.386 4.759 1.00 98.44 95 ILE A N 1
ATOM 699 C CA . ILE A 1 95 ? -4.736 -6.666 3.323 1.00 98.44 95 ILE A CA 1
ATOM 700 C C . ILE A 1 95 ? -3.870 -7.907 3.159 1.00 98.44 95 ILE A C 1
ATOM 702 O O . ILE A 1 95 ? -2.747 -7.925 3.645 1.00 98.44 95 ILE A O 1
ATOM 706 N N . THR A 1 96 ? -4.379 -8.942 2.492 1.00 98.44 96 THR A N 1
ATOM 707 C CA . THR A 1 96 ? -3.719 -10.251 2.359 1.00 98.44 96 THR A CA 1
ATOM 708 C C . THR A 1 96 ? -3.646 -10.681 0.900 1.00 98.44 96 THR A C 1
ATOM 710 O O . THR A 1 96 ? -4.674 -10.755 0.226 1.00 98.44 96 THR A O 1
ATOM 713 N N . LEU A 1 97 ? -2.449 -11.022 0.423 1.00 98.62 97 LEU A N 1
ATOM 714 C CA . LEU A 1 97 ? -2.245 -11.579 -0.913 1.00 98.62 97 LEU A CA 1
ATOM 715 C C . LEU A 1 97 ? -2.873 -12.969 -1.027 1.00 98.62 97 LEU A C 1
ATOM 717 O O . LEU A 1 97 ? -2.691 -13.822 -0.155 1.00 98.62 97 LEU A O 1
ATOM 721 N N . ARG A 1 98 ? -3.582 -13.215 -2.127 1.00 98.19 98 ARG A N 1
ATOM 722 C CA . ARG A 1 98 ? -4.218 -14.501 -2.428 1.00 98.19 98 ARG A CA 1
ATOM 723 C C . ARG A 1 98 ? -3.411 -15.267 -3.460 1.00 98.19 98 ARG A C 1
ATOM 725 O O . ARG A 1 98 ? -2.735 -16.234 -3.125 1.00 98.19 98 ARG A O 1
ATOM 732 N N . ASP A 1 99 ? -3.448 -14.819 -4.700 1.00 97.38 99 ASP A N 1
ATOM 733 C CA . ASP A 1 99 ? -2.871 -15.517 -5.838 1.00 97.38 99 ASP A CA 1
ATOM 734 C C . ASP A 1 99 ? -2.105 -14.535 -6.713 1.00 97.38 99 ASP A C 1
ATOM 736 O O . ASP A 1 99 ? -2.566 -13.430 -6.998 1.00 97.38 99 ASP A O 1
ATOM 740 N N . ARG A 1 100 ? -0.895 -14.937 -7.106 1.00 98.31 100 ARG A N 1
ATOM 741 C CA . ARG A 1 100 ? -0.076 -14.164 -8.034 1.00 98.31 100 ARG A CA 1
ATOM 742 C C . ARG A 1 100 ? -0.613 -14.395 -9.435 1.00 98.31 100 ARG A C 1
ATOM 744 O O . ARG A 1 100 ? -0.569 -15.521 -9.929 1.00 98.31 100 ARG A O 1
ATOM 751 N N . THR A 1 101 ? -1.107 -13.341 -10.062 1.00 98.44 101 THR A N 1
ATOM 752 C CA . THR A 1 101 ? -1.729 -13.395 -11.386 1.00 98.44 101 THR A CA 1
ATOM 753 C C . THR A 1 101 ? -0.726 -13.152 -12.504 1.00 98.44 101 THR A C 1
ATOM 755 O O . THR A 1 101 ? -0.918 -13.661 -13.606 1.00 98.44 101 THR A O 1
ATOM 758 N N . ALA A 1 102 ? 0.354 -12.412 -12.237 1.00 97.75 102 ALA A N 1
ATOM 759 C CA . ALA A 1 102 ? 1.400 -12.153 -13.220 1.00 97.75 102 ALA A CA 1
ATOM 760 C C . ALA A 1 102 ? 2.772 -11.917 -12.576 1.00 97.75 102 ALA A C 1
ATOM 762 O O . ALA A 1 102 ? 2.876 -11.480 -11.429 1.00 97.75 102 ALA A O 1
ATOM 763 N N . ILE A 1 103 ? 3.819 -12.185 -13.358 1.00 97.88 103 ILE A N 1
ATOM 764 C CA . ILE A 1 103 ? 5.217 -11.859 -13.066 1.00 97.88 103 ILE A CA 1
ATOM 765 C C . ILE A 1 103 ? 5.825 -11.268 -14.335 1.00 97.88 103 ILE A C 1
ATOM 767 O O . ILE A 1 103 ? 5.656 -11.839 -15.414 1.00 97.88 103 ILE A O 1
ATOM 771 N N . THR A 1 104 ? 6.565 -10.174 -14.192 1.00 97.62 104 THR A N 1
ATOM 772 C CA . THR A 1 104 ? 7.448 -9.641 -15.234 1.00 97.62 104 THR A CA 1
ATOM 773 C C . THR A 1 104 ? 8.894 -9.760 -14.771 1.00 97.62 104 THR A C 1
ATOM 775 O O . THR A 1 104 ? 9.194 -9.471 -13.612 1.00 97.62 104 THR A O 1
ATOM 778 N N . GLY A 1 105 ? 9.777 -10.202 -15.672 1.00 95.56 105 GLY A N 1
ATOM 779 C CA . GLY A 1 105 ? 11.191 -10.422 -15.371 1.00 95.56 105 GLY A CA 1
ATOM 780 C C . GLY A 1 105 ? 11.391 -11.424 -14.230 1.00 95.56 105 GLY A C 1
ATOM 781 O O . GLY A 1 105 ? 10.843 -12.527 -14.280 1.00 95.56 105 GLY A O 1
ATOM 782 N N . ASN A 1 106 ? 12.162 -11.050 -13.209 1.00 94.75 106 ASN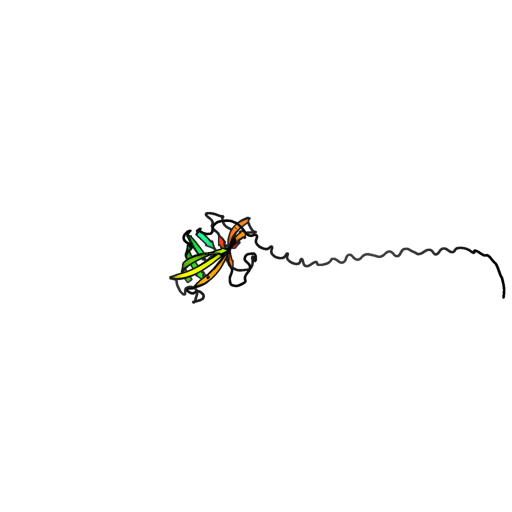 A N 1
ATOM 783 C CA . ASN A 1 106 ? 12.403 -11.884 -12.023 1.00 94.75 106 ASN A CA 1
ATOM 784 C C . ASN A 1 106 ? 11.308 -11.761 -10.947 1.00 94.75 106 ASN A C 1
ATOM 786 O O . ASN A 1 106 ? 11.357 -12.469 -9.935 1.00 94.75 106 ASN A O 1
ATOM 790 N N . GLY A 1 107 ? 10.325 -10.876 -11.143 1.00 95.38 107 GLY A N 1
ATOM 791 C CA . GLY A 1 107 ? 9.363 -10.517 -10.104 1.00 95.38 107 GLY A CA 1
ATOM 792 C C . GLY A 1 107 ? 10.054 -9.933 -8.874 1.00 95.38 107 GLY A C 1
ATOM 793 O O . GLY A 1 107 ? 11.073 -9.266 -8.984 1.00 95.38 107 GLY A O 1
ATOM 794 N N . LEU A 1 108 ? 9.539 -10.230 -7.682 1.00 95.25 108 LEU A N 1
ATOM 795 C CA . LEU A 1 108 ? 10.103 -9.713 -6.427 1.00 95.25 108 LEU A CA 1
ATOM 796 C C . LEU A 1 108 ? 11.099 -10.686 -5.779 1.00 95.25 108 LEU A C 1
ATOM 798 O O . LEU A 1 108 ? 11.227 -10.732 -4.555 1.00 95.25 108 LEU A O 1
ATOM 802 N N . GLY A 1 109 ? 11.735 -11.556 -6.571 1.00 92.38 109 GLY A N 1
ATOM 803 C CA . GLY A 1 109 ? 12.759 -12.489 -6.083 1.00 92.38 109 GLY A CA 1
ATOM 804 C C . GLY A 1 109 ? 12.274 -13.487 -5.021 1.00 92.38 109 GLY A C 1
ATOM 805 O O . GLY A 1 109 ? 13.075 -13.993 -4.238 1.00 92.38 109 GLY A O 1
ATOM 806 N N . GLY A 1 110 ? 10.965 -13.758 -4.955 1.00 91.94 110 GLY A N 1
ATOM 807 C CA . GLY A 1 110 ? 10.365 -14.629 -3.936 1.00 91.94 110 GLY A CA 1
ATOM 808 C C . GLY A 1 110 ? 10.171 -13.973 -2.564 1.00 91.94 110 GLY A C 1
ATOM 809 O O . GLY A 1 110 ? 9.894 -14.676 -1.595 1.00 91.94 110 GLY A O 1
ATOM 810 N N . ALA A 1 111 ? 10.290 -12.644 -2.465 1.00 90.94 111 ALA A N 1
ATOM 811 C CA . ALA A 1 111 ? 10.078 -11.910 -1.217 1.00 90.94 111 ALA A CA 1
ATOM 812 C C . ALA A 1 111 ? 8.625 -11.962 -0.712 1.00 90.94 111 ALA A C 1
ATOM 814 O O . ALA A 1 111 ? 8.385 -11.784 0.484 1.00 90.94 111 ALA A O 1
ATOM 815 N N . LEU A 1 112 ? 7.661 -12.185 -1.612 1.00 95.06 112 LEU A N 1
ATOM 816 C CA . LEU A 1 112 ? 6.236 -12.270 -1.302 1.00 95.06 112 LEU A CA 1
ATOM 817 C C . LEU A 1 112 ? 5.673 -13.650 -1.643 1.00 95.06 112 LEU A C 1
ATOM 819 O O . LEU A 1 112 ? 6.151 -14.341 -2.545 1.00 95.06 112 LEU A O 1
ATOM 823 N N . GLY A 1 113 ? 4.617 -14.030 -0.929 1.00 96.38 113 GLY A N 1
ATOM 824 C CA . GLY A 1 113 ? 3.891 -15.272 -1.148 1.00 96.38 113 GLY A CA 1
ATOM 825 C C . GLY A 1 113 ? 2.395 -15.109 -0.904 1.00 96.38 113 GLY A C 1
ATOM 826 O O . GLY A 1 113 ? 1.932 -14.128 -0.318 1.00 96.38 113 GLY A O 1
ATOM 827 N N . THR A 1 114 ? 1.624 -16.116 -1.311 1.00 97.75 114 THR A N 1
ATOM 828 C CA . THR A 1 114 ? 0.234 -16.257 -0.867 1.00 97.75 114 THR A CA 1
ATOM 829 C C . THR A 1 114 ? 0.170 -16.201 0.659 1.00 97.75 114 THR A C 1
ATOM 831 O O . THR A 1 114 ? 0.934 -16.876 1.348 1.00 97.75 114 THR A O 1
ATOM 834 N N . GLY A 1 115 ? -0.750 -15.396 1.185 1.00 97.19 115 GLY A N 1
ATOM 835 C CA . GLY A 1 115 ? -0.916 -15.174 2.617 1.00 97.19 115 GLY A CA 1
ATOM 836 C C . GLY A 1 115 ? -0.008 -14.092 3.201 1.00 97.19 115 GLY A C 1
ATOM 837 O O . GLY A 1 115 ? -0.167 -13.773 4.376 1.00 97.19 115 GLY A O 1
ATOM 838 N N . THR A 1 116 ? 0.907 -13.489 2.427 1.00 96.81 116 THR A N 1
ATOM 839 C CA . THR A 1 116 ? 1.579 -12.261 2.875 1.00 96.81 116 THR A CA 1
ATOM 840 C C . THR A 1 116 ? 0.531 -11.188 3.145 1.00 96.81 116 THR A C 1
ATOM 842 O O . THR A 1 116 ? -0.363 -10.978 2.324 1.00 96.81 116 THR A O 1
ATOM 845 N N . TYR A 1 117 ? 0.641 -10.514 4.288 1.00 96.25 117 TYR A N 1
ATOM 846 C CA . TYR A 1 117 ? -0.328 -9.513 4.703 1.00 96.25 117 TYR A CA 1
ATOM 847 C C . TYR A 1 117 ? 0.320 -8.247 5.256 1.00 96.25 117 TYR A C 1
ATOM 849 O O . TYR A 1 117 ? 1.450 -8.257 5.752 1.00 96.25 117 TYR A O 1
ATOM 857 N N . TRP A 1 118 ? -0.451 -7.166 5.200 1.00 96.94 118 TRP A N 1
ATOM 858 C CA . TRP A 1 118 ? -0.151 -5.877 5.810 1.00 96.94 118 TRP A CA 1
ATOM 859 C C . TRP A 1 118 ? -1.351 -5.400 6.597 1.00 96.94 118 TRP A C 1
ATOM 861 O O . TRP A 1 118 ? -2.494 -5.579 6.170 1.00 96.94 118 TRP A O 1
ATOM 871 N N . ARG A 1 119 ? -1.076 -4.741 7.717 1.00 96.88 119 ARG A N 1
ATOM 872 C CA . ARG A 1 119 ? -2.071 -3.883 8.341 1.00 96.88 119 ARG A CA 1
ATOM 873 C C . ARG A 1 119 ? -1.991 -2.525 7.660 1.00 96.88 119 ARG A C 1
ATOM 875 O O . ARG A 1 119 ? -0.894 -2.038 7.400 1.00 96.88 119 ARG A O 1
ATOM 882 N N . ALA A 1 120 ? -3.131 -1.935 7.338 1.00 97.56 120 ALA A N 1
ATOM 883 C CA . ALA A 1 120 ? -3.176 -0.628 6.711 1.00 97.56 120 ALA A CA 1
ATOM 884 C C . ALA A 1 120 ? -4.233 0.260 7.354 1.00 97.56 120 ALA A C 1
ATOM 886 O O . ALA A 1 120 ? -5.308 -0.206 7.712 1.00 97.56 120 ALA A O 1
ATOM 887 N N . GLY A 1 121 ? -3.941 1.544 7.493 1.00 97.56 121 GLY A N 1
ATOM 888 C CA . GLY A 1 121 ? -4.857 2.524 8.072 1.00 97.56 121 GLY A CA 1
ATOM 889 C C . GLY A 1 121 ? -4.735 3.870 7.378 1.00 97.56 121 GLY A C 1
ATOM 890 O O . GLY A 1 121 ? -3.726 4.164 6.732 1.00 97.56 121 GLY A O 1
ATOM 891 N N . LEU A 1 122 ? -5.789 4.672 7.483 1.00 98.00 122 LEU A N 1
ATOM 892 C CA . LEU A 1 122 ? -5.818 6.012 6.911 1.00 98.00 122 LEU A CA 1
ATOM 893 C C . LEU A 1 122 ? -5.143 6.998 7.864 1.00 98.00 122 LEU A C 1
ATOM 895 O O . LEU A 1 122 ? -5.454 7.044 9.056 1.00 98.00 122 LEU A O 1
ATOM 899 N N . VAL A 1 123 ? -4.230 7.800 7.328 1.00 97.56 123 VAL A N 1
ATOM 900 C CA . VAL A 1 123 ? -3.500 8.837 8.064 1.00 97.56 123 VAL A CA 1
ATOM 901 C C . VAL A 1 123 ? -3.477 10.138 7.272 1.00 97.56 123 VAL A C 1
ATOM 903 O O . VAL A 1 123 ? -3.629 10.139 6.050 1.00 97.56 123 VAL A O 1
ATOM 906 N N . THR A 1 124 ? -3.286 11.252 7.968 1.00 97.12 124 THR A N 1
ATOM 907 C CA . THR A 1 124 ? -3.124 12.569 7.351 1.00 97.12 124 THR A CA 1
ATOM 908 C C . THR A 1 124 ? -1.654 12.802 7.038 1.00 97.12 124 THR A C 1
ATOM 910 O O . THR A 1 124 ? -0.812 12.810 7.938 1.00 97.12 124 THR A O 1
ATOM 913 N N . ALA A 1 125 ? -1.340 13.015 5.763 1.00 94.81 125 ALA A N 1
ATOM 914 C CA . ALA A 1 125 ? 0.007 13.333 5.326 1.00 94.81 125 ALA A CA 1
ATOM 915 C C . ALA A 1 125 ? 0.412 14.740 5.817 1.00 94.81 125 ALA A C 1
ATOM 917 O O . ALA A 1 125 ? -0.350 15.696 5.656 1.00 94.81 125 ALA A O 1
ATOM 918 N N . PRO A 1 126 ? 1.599 14.909 6.423 1.00 91.50 126 PRO A N 1
ATOM 919 C CA . PRO A 1 126 ? 2.005 16.176 7.020 1.00 91.50 126 PRO A CA 1
ATOM 920 C C . PRO A 1 126 ? 2.365 17.233 5.968 1.00 91.50 126 PRO A C 1
ATOM 922 O O . PRO A 1 126 ? 2.260 18.426 6.247 1.00 91.50 126 PRO A O 1
ATOM 925 N N . ASP A 1 127 ? 2.764 16.812 4.767 1.00 91.38 127 ASP A N 1
ATOM 926 C CA . ASP A 1 127 ? 3.257 17.682 3.698 1.00 91.38 127 ASP A CA 1
ATOM 927 C C . ASP A 1 127 ? 2.160 18.557 3.087 1.00 91.38 127 ASP A C 1
ATOM 929 O O . ASP A 1 127 ? 2.398 19.723 2.776 1.00 91.38 127 ASP A O 1
ATOM 933 N N . ASN A 1 128 ? 0.950 18.023 2.934 1.00 93.06 128 ASN A N 1
ATOM 934 C CA . ASN A 1 128 ? -0.155 18.753 2.315 1.00 93.06 128 ASN A CA 1
ATOM 935 C C . ASN A 1 128 ? -1.540 18.420 2.887 1.00 93.06 128 ASN A C 1
ATOM 937 O O . ASN A 1 128 ? -2.551 18.817 2.310 1.00 93.06 128 ASN A O 1
ATOM 941 N N . GLN A 1 129 ? -1.584 17.749 4.041 1.00 95.19 129 GLN A N 1
ATOM 942 C CA . GLN A 1 129 ? -2.798 17.475 4.815 1.00 95.19 129 GLN A CA 1
ATOM 943 C C . GLN A 1 129 ? -3.832 16.590 4.096 1.00 95.19 129 GLN A C 1
ATOM 945 O O . GLN A 1 129 ? -5.003 16.580 4.478 1.00 95.19 129 GLN A O 1
ATOM 950 N N . VAL A 1 130 ? -3.424 15.824 3.077 1.00 96.44 130 VAL A N 1
ATOM 951 C CA . VAL A 1 130 ? -4.307 14.855 2.409 1.00 96.44 130 VAL A CA 1
ATOM 952 C C . VAL A 1 130 ? -4.360 13.529 3.159 1.00 96.44 130 VAL A C 1
ATOM 954 O O . VAL A 1 130 ? -3.441 13.165 3.891 1.00 96.44 130 VAL A O 1
ATOM 957 N N . THR A 1 131 ? -5.436 12.774 2.951 1.00 98.00 131 THR A N 1
ATOM 958 C CA . THR A 1 131 ? -5.537 11.405 3.467 1.00 98.00 131 THR A CA 1
ATOM 959 C C . THR A 1 131 ? -4.730 10.451 2.591 1.00 98.00 131 THR A C 1
ATOM 961 O O . THR A 1 131 ? -4.908 10.409 1.374 1.00 98.00 131 THR A O 1
ATOM 964 N N . VAL A 1 132 ? -3.870 9.654 3.219 1.00 97.88 132 VAL A N 1
ATOM 965 C CA . VAL A 1 132 ? -3.108 8.575 2.581 1.00 97.88 132 VAL A CA 1
ATOM 966 C C . VAL A 1 132 ? -3.342 7.265 3.326 1.00 97.88 132 VAL A C 1
ATOM 968 O O . VAL A 1 132 ? -3.640 7.252 4.521 1.00 97.88 132 VAL A O 1
ATOM 971 N N . LEU A 1 133 ? -3.204 6.148 2.622 1.00 98.06 133 LEU A N 1
ATOM 972 C CA . LEU A 1 133 ? -3.228 4.818 3.216 1.00 98.06 133 LEU A CA 1
ATOM 973 C C . LEU A 1 133 ? -1.796 4.412 3.567 1.00 98.06 133 LEU A C 1
ATOM 975 O O . LEU A 1 133 ? -0.922 4.406 2.705 1.00 98.06 133 LEU A O 1
ATOM 979 N N . HIS A 1 134 ? -1.546 4.069 4.824 1.00 97.56 134 HIS A N 1
ATOM 980 C CA . HIS A 1 134 ? -0.225 3.673 5.303 1.00 97.56 134 HIS A CA 1
ATOM 981 C C . HIS A 1 134 ? -0.212 2.168 5.603 1.00 97.56 134 HIS A C 1
ATOM 983 O O . HIS A 1 134 ? -1.035 1.678 6.364 1.00 97.56 134 HIS A O 1
ATOM 989 N N . PHE A 1 135 ? 0.677 1.416 4.955 1.00 96.81 135 PHE A N 1
ATOM 990 C CA . PHE A 1 135 ? 0.892 -0.016 5.172 1.00 96.81 135 PHE A CA 1
ATOM 991 C C . PHE A 1 135 ? 1.987 -0.227 6.202 1.00 96.81 135 PHE A C 1
ATOM 993 O O . PHE A 1 135 ? 3.117 0.179 5.961 1.00 96.81 135 PHE A O 1
ATOM 1000 N N . THR A 1 136 ? 1.708 -0.982 7.254 1.00 95.50 136 THR A N 1
ATOM 1001 C CA . THR A 1 136 ? 2.689 -1.393 8.260 1.00 95.50 136 THR A CA 1
ATOM 1002 C C . THR A 1 136 ? 2.832 -2.916 8.311 1.00 95.50 136 THR A C 1
ATOM 1004 O O . THR A 1 136 ? 1.953 -3.677 7.887 1.00 95.50 136 THR A O 1
ATOM 1007 N N . ARG A 1 137 ? 3.988 -3.390 8.792 1.00 87.62 137 ARG A N 1
ATOM 1008 C CA . ARG A 1 137 ? 4.295 -4.818 8.977 1.00 87.62 137 ARG A CA 1
ATOM 1009 C C . ARG A 1 137 ? 4.556 -5.134 10.446 1.00 87.62 137 ARG A C 1
ATOM 1011 O O . ARG A 1 137 ? 5.237 -4.386 11.146 1.00 87.62 137 ARG A O 1
ATOM 1018 N N . GLY A 1 138 ? 4.089 -6.299 10.891 1.00 85.12 138 GLY A N 1
ATOM 1019 C CA . GLY A 1 138 ? 4.350 -6.798 12.241 1.00 85.12 138 GLY A CA 1
ATO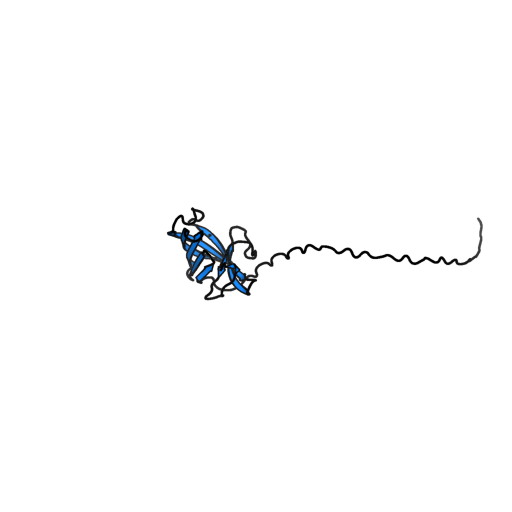M 1020 C C . GLY A 1 138 ? 3.864 -5.824 13.316 1.00 85.12 138 GLY A C 1
ATOM 1021 O O . GLY A 1 138 ? 2.676 -5.534 13.394 1.00 85.12 138 GLY A O 1
ATOM 1022 N N . THR A 1 139 ? 4.786 -5.326 14.141 1.00 86.00 139 THR A N 1
ATOM 1023 C CA . THR A 1 139 ? 4.495 -4.409 15.258 1.00 86.00 139 THR A CA 1
ATOM 1024 C C . THR A 1 139 ? 4.744 -2.934 14.926 1.00 86.00 139 THR A C 1
ATOM 1026 O O . THR A 1 139 ? 4.796 -2.113 15.840 1.00 86.00 139 THR A O 1
ATOM 1029 N N . GLN A 1 140 ? 4.961 -2.586 13.654 1.00 92.31 140 GLN A N 1
ATOM 1030 C CA . GLN A 1 140 ? 5.154 -1.195 13.232 1.00 92.31 140 GLN A CA 1
ATOM 1031 C C . GLN A 1 140 ? 3.895 -0.360 13.502 1.00 92.31 140 GLN A C 1
ATOM 1033 O O . GLN A 1 140 ? 2.775 -0.793 13.225 1.00 92.31 140 GLN A O 1
ATOM 1038 N N . ALA A 1 141 ? 4.081 0.845 14.040 1.00 90.31 141 ALA A N 1
ATOM 1039 C CA . ALA A 1 141 ? 2.976 1.729 14.378 1.00 90.31 141 ALA A CA 1
ATOM 1040 C C . ALA A 1 141 ? 2.467 2.479 13.140 1.00 90.31 141 ALA A C 1
ATOM 1042 O O . ALA A 1 141 ? 3.240 3.056 12.386 1.00 90.31 141 ALA A O 1
ATOM 1043 N N . MET A 1 142 ? 1.145 2.543 12.977 1.00 91.56 142 MET A N 1
ATOM 1044 C CA . MET A 1 142 ? 0.491 3.316 11.911 1.00 91.56 142 MET A CA 1
ATOM 1045 C C . MET A 1 142 ? 0.802 4.818 11.963 1.00 91.56 142 MET A C 1
ATOM 1047 O O . MET A 1 142 ? 0.740 5.498 10.942 1.00 91.56 142 MET A O 1
ATOM 1051 N N . SER A 1 143 ? 1.130 5.327 13.149 1.00 91.12 143 SER A N 1
ATOM 1052 C CA . SER A 1 143 ? 1.486 6.724 13.380 1.00 91.12 143 SER A CA 1
ATOM 1053 C C . SER A 1 143 ? 2.960 7.036 13.108 1.00 91.12 143 SER A C 1
ATOM 1055 O O . SER A 1 143 ? 3.351 8.191 13.237 1.00 91.12 143 SER A O 1
ATOM 1057 N N . ASP A 1 144 ? 3.791 6.029 12.829 1.00 91.38 144 ASP A N 1
ATOM 1058 C CA . ASP A 1 144 ? 5.221 6.208 12.580 1.00 91.38 144 ASP A CA 1
ATOM 1059 C C . ASP A 1 144 ? 5.453 6.584 11.105 1.00 91.38 144 ASP A C 1
ATOM 1061 O O . ASP A 1 144 ? 5.168 5.767 10.229 1.00 91.38 144 ASP A O 1
ATOM 1065 N N . PRO A 1 145 ? 5.930 7.803 10.804 1.00 89.44 145 PRO A N 1
ATOM 1066 C CA . PRO A 1 145 ? 6.168 8.243 9.432 1.00 89.44 145 PRO A CA 1
ATOM 1067 C C . PRO A 1 145 ? 7.362 7.561 8.753 1.00 89.44 145 PRO A C 1
ATOM 1069 O O . PRO A 1 145 ? 7.450 7.608 7.528 1.00 89.44 145 PRO A O 1
ATOM 1072 N N . ASP A 1 146 ? 8.254 6.930 9.520 1.00 90.06 146 ASP A N 1
ATOM 1073 C CA . ASP A 1 146 ? 9.460 6.270 9.007 1.00 90.06 146 ASP A CA 1
ATOM 1074 C C . ASP A 1 146 ? 9.257 4.758 8.797 1.00 90.06 146 ASP A C 1
ATOM 1076 O O . ASP A 1 146 ? 10.161 4.040 8.354 1.00 90.06 146 ASP A O 1
ATOM 1080 N N . ALA A 1 147 ? 8.066 4.251 9.120 1.00 90.94 147 ALA A N 1
ATOM 1081 C CA . ALA A 1 147 ? 7.695 2.866 8.910 1.00 90.94 147 ALA A CA 1
ATOM 1082 C C . ALA A 1 147 ? 6.945 2.677 7.588 1.00 90.94 147 ALA A C 1
ATOM 1084 O O . ALA A 1 147 ? 6.321 3.586 7.051 1.00 90.94 147 ALA A O 1
ATOM 1085 N N . GLY A 1 148 ? 6.957 1.436 7.101 1.00 93.56 148 GLY A N 1
ATOM 1086 C CA . GLY A 1 148 ? 5.955 1.001 6.144 1.00 93.56 148 GLY A CA 1
ATOM 1087 C C . GLY A 1 148 ? 6.034 1.633 4.753 1.00 93.56 148 GLY A C 1
ATOM 1088 O O . GLY A 1 148 ? 7.107 1.943 4.239 1.00 93.56 148 GLY A O 1
ATOM 1089 N N . TYR A 1 149 ? 4.868 1.732 4.112 1.00 94.44 149 TYR A N 1
ATOM 1090 C CA . TYR A 1 149 ? 4.702 2.321 2.783 1.00 94.44 149 TYR A CA 1
ATOM 1091 C C . TYR A 1 149 ? 3.419 3.139 2.713 1.00 94.44 149 TYR A C 1
ATOM 1093 O O . TYR A 1 149 ? 2.361 2.674 3.135 1.00 94.44 149 TYR A O 1
ATOM 1101 N N . PHE A 1 150 ? 3.481 4.314 2.097 1.00 96.69 150 PHE A N 1
ATOM 1102 C CA . PHE A 1 150 ? 2.310 5.166 1.895 1.00 96.69 150 PHE A CA 1
ATOM 1103 C C . PHE A 1 150 ? 1.695 4.969 0.515 1.00 96.69 150 PHE A C 1
ATOM 1105 O O . PHE A 1 150 ? 2.379 4.626 -0.449 1.00 96.69 150 PHE A O 1
ATOM 1112 N N . TRP A 1 151 ? 0.397 5.203 0.410 1.00 97.94 151 TRP A N 1
ATOM 1113 C CA . TRP A 1 151 ? -0.358 5.078 -0.822 1.00 97.94 151 TRP A CA 1
ATOM 1114 C C . TRP A 1 151 ? -1.356 6.223 -0.931 1.00 97.94 151 TRP A C 1
ATOM 1116 O O . TRP A 1 151 ? -2.063 6.548 0.021 1.00 97.94 151 TRP A O 1
ATOM 1126 N N . CYS A 1 152 ? -1.436 6.811 -2.114 1.00 98.25 152 CYS A N 1
ATOM 1127 C CA . CYS A 1 152 ? -2.309 7.931 -2.421 1.00 98.25 152 CYS A CA 1
ATOM 1128 C C . CYS A 1 152 ? -3.500 7.437 -3.231 1.00 98.25 152 CYS A C 1
ATOM 1130 O O . CYS A 1 152 ? -3.334 6.559 -4.075 1.00 98.25 152 CYS A O 1
ATOM 1132 N N . ALA A 1 153 ? -4.673 8.027 -3.019 1.00 98.19 153 ALA A N 1
ATOM 1133 C CA . ALA A 1 153 ? -5.830 7.866 -3.895 1.00 98.19 153 ALA A CA 1
ATOM 1134 C C . ALA A 1 153 ? -6.089 9.211 -4.595 1.00 98.19 153 ALA A C 1
ATOM 1136 O O . ALA A 1 153 ? -6.860 10.022 -4.075 1.00 98.19 153 ALA A O 1
ATOM 1137 N N . PRO A 1 154 ? -5.433 9.495 -5.737 1.00 96.06 154 PRO A N 1
ATOM 1138 C CA . PRO A 1 154 ? -5.445 10.824 -6.353 1.00 96.06 154 PRO A CA 1
ATOM 1139 C C . PRO A 1 154 ? -6.843 11.317 -6.698 1.00 96.06 154 PRO A C 1
ATOM 1141 O O . PRO A 1 154 ? -7.139 12.495 -6.523 1.00 96.06 154 PRO A O 1
ATOM 1144 N N . ASP A 1 155 ? -7.697 10.398 -7.144 1.00 96.81 155 ASP A N 1
ATOM 1145 C CA . ASP A 1 155 ? -9.055 10.692 -7.596 1.00 96.81 155 ASP A CA 1
ATOM 1146 C C . ASP A 1 155 ? -10.028 10.952 -6.429 1.00 96.81 155 ASP A C 1
ATOM 1148 O O . ASP A 1 155 ? -11.138 11.434 -6.647 1.00 96.81 155 ASP A O 1
ATOM 1152 N N . THR A 1 156 ? -9.623 10.645 -5.189 1.00 97.62 156 THR A N 1
ATOM 1153 C CA . THR A 1 156 ? -10.484 10.713 -3.995 1.00 97.62 156 THR A CA 1
ATOM 1154 C C . THR A 1 156 ? -9.943 11.659 -2.929 1.00 97.62 156 THR A C 1
ATOM 1156 O O . THR A 1 156 ? -10.663 12.540 -2.466 1.00 97.62 156 THR A O 1
ATOM 1159 N N . TYR A 1 157 ? -8.685 11.482 -2.526 1.00 97.69 157 TYR A N 1
ATOM 1160 C CA . TYR A 1 157 ? -8.051 12.238 -1.441 1.00 97.69 157 TYR A CA 1
ATOM 1161 C C . TYR A 1 157 ? -6.936 13.168 -1.932 1.00 97.69 157 TYR A C 1
ATOM 1163 O O . TYR A 1 157 ? -6.530 14.065 -1.198 1.00 97.69 157 TYR A O 1
ATOM 1171 N N . GLY A 1 158 ? -6.462 12.990 -3.167 1.00 96.25 158 GLY A N 1
ATOM 1172 C CA . GLY A 1 158 ? -5.353 13.748 -3.740 1.00 96.25 158 GLY A CA 1
ATOM 1173 C C . GLY A 1 158 ? -4.011 13.012 -3.663 1.00 96.25 158 GLY A C 1
ATOM 1174 O O . GLY A 1 158 ? -3.938 11.814 -3.387 1.00 96.25 158 GLY A O 1
ATOM 1175 N N . ASN A 1 159 ? -2.937 13.738 -3.973 1.00 95.50 159 ASN A N 1
ATOM 1176 C CA . ASN A 1 159 ? -1.562 13.229 -3.983 1.00 95.50 159 ASN A CA 1
ATOM 1177 C C . ASN A 1 159 ? -0.763 13.799 -2.813 1.00 95.50 159 ASN A C 1
ATOM 1179 O O . ASN A 1 159 ? -1.062 14.898 -2.370 1.00 95.50 159 ASN A O 1
ATOM 1183 N N . SER A 1 160 ? 0.283 13.096 -2.383 1.00 95.62 160 SER A N 1
ATOM 1184 C CA . SER A 1 160 ? 1.269 13.506 -1.373 1.00 95.62 160 SER A CA 1
ATOM 1185 C C . SER A 1 160 ? 2.649 12.999 -1.790 1.00 95.62 160 SER A C 1
ATOM 1187 O O . SER A 1 160 ? 2.762 11.947 -2.429 1.00 95.62 160 SER A O 1
ATOM 1189 N N . ALA A 1 161 ? 3.699 13.726 -1.411 1.00 93.50 161 ALA A N 1
ATOM 1190 C CA . ALA A 1 161 ? 5.079 13.313 -1.634 1.00 93.50 161 ALA A CA 1
ATOM 1191 C C . ALA A 1 161 ? 5.424 12.013 -0.886 1.00 93.50 161 ALA A C 1
ATOM 1193 O O . ALA A 1 161 ? 6.290 11.266 -1.340 1.00 93.50 161 ALA A O 1
ATOM 1194 N N . LEU A 1 162 ? 4.711 11.687 0.204 1.00 92.81 162 LEU A N 1
ATOM 1195 C CA . LEU A 1 162 ? 4.909 10.439 0.954 1.00 92.81 162 LEU A CA 1
ATOM 1196 C C . LEU A 1 162 ? 4.683 9.182 0.107 1.00 92.81 162 LEU A C 1
ATOM 1198 O O . LEU A 1 162 ? 5.301 8.145 0.341 1.00 92.81 162 LEU A O 1
ATOM 1202 N N . CYS A 1 163 ? 3.807 9.257 -0.893 1.00 94.94 163 CYS A N 1
ATOM 1203 C CA . CYS A 1 163 ? 3.505 8.121 -1.758 1.00 94.94 163 CYS A CA 1
ATOM 1204 C C . CYS A 1 163 ? 4.646 7.814 -2.743 1.00 94.94 163 CYS A C 1
ATOM 1206 O O . CYS A 1 163 ? 4.637 6.752 -3.369 1.00 94.94 163 CYS A O 1
ATOM 1208 N N . GLY A 1 164 ? 5.654 8.691 -2.822 1.00 84.06 164 GLY A N 1
ATOM 1209 C CA . GLY A 1 164 ? 6.719 8.649 -3.811 1.00 84.06 164 GLY A CA 1
ATOM 1210 C C . GLY A 1 164 ? 6.150 9.029 -5.173 1.00 84.06 164 GLY A C 1
ATOM 1211 O O . GLY A 1 164 ? 5.523 8.205 -5.835 1.00 84.06 164 GLY A O 1
ATOM 1212 N N . ALA A 1 165 ? 6.308 10.300 -5.537 1.00 54.16 165 ALA A N 1
ATOM 1213 C CA . ALA A 1 165 ? 6.148 10.751 -6.915 1.00 54.16 165 ALA A CA 1
ATOM 1214 C C . ALA A 1 165 ? 7.384 10.323 -7.710 1.00 54.16 165 ALA A C 1
ATOM 1216 O O . ALA A 1 165 ? 8.503 10.587 -7.217 1.00 54.16 165 ALA A O 1
#

Organism: NCBI:txid2585199

pLDDT: mean 83.62, std 21.24, range [34.28, 98.81]

Secondary structure (DSSP, 8-state):
---------------------------------PPPPPPPPPB----S-SEEEETTEEEEE-TTSEEEEEEEETTTEEEEEEEEEEE-SSSEEEEEEEEEEEEETTTTTT---TT-EEEEEEEE-TTT--EEEEEE-TT--TT-TTSSEEEB-TTTT---GGG--

Radius of gyration: 33.86 Å; chains: 1; bounding box: 51×67×112 Å